Protein AF-A0A958QXJ6-F1 (afdb_monomer_lite)

Sequence (72 aa):
GGEPRLFLKTGTADMNVLAAGWPSCPMVAYGPGDSALDHTPNEHLPVADYQRAQNILRSALEALLGKVDELR

Structure (mmCIF, N/CA/C/O backbone):
data_AF-A0A958QXJ6-F1
#
_entry.id   AF-A0A958QXJ6-F1
#
loop_
_atom_site.group_PDB
_atom_site.id
_atom_site.type_symbol
_atom_site.label_atom_id
_atom_site.label_alt_id
_atom_site.label_comp_id
_atom_site.label_asym_id
_atom_site.label_entity_id
_atom_site.label_seq_id
_atom_site.pdbx_PDB_ins_code
_atom_site.Cartn_x
_atom_site.Cartn_y
_atom_site.Cartn_z
_atom_site.occupancy
_atom_site.B_iso_or_equiv
_atom_site.auth_seq_id
_atom_site.auth_comp_id
_atom_site.auth_asym_id
_atom_site.auth_atom_id
_atom_site.pdbx_PDB_model_num
ATOM 1 N N . GLY A 1 1 ? -10.881 -11.655 -7.207 1.00 65.25 1 GLY A N 1
ATOM 2 C CA . GLY A 1 1 ? -9.760 -11.034 -6.472 1.00 65.25 1 GLY A CA 1
ATOM 3 C C . GLY A 1 1 ? -8.481 -11.797 -6.753 1.00 65.25 1 GLY A C 1
ATOM 4 O O . GLY A 1 1 ? -8.429 -12.478 -7.770 1.00 65.25 1 GLY A O 1
ATOM 5 N N . GLY A 1 2 ? -7.481 -11.665 -5.886 1.00 74.00 2 GLY A N 1
ATOM 6 C CA . GLY A 1 2 ? -6.338 -12.580 -5.772 1.00 74.00 2 GLY A CA 1
ATOM 7 C C . GLY A 1 2 ? -6.261 -13.124 -4.342 1.00 74.00 2 GLY A C 1
ATOM 8 O O . GLY A 1 2 ? -7.127 -12.791 -3.534 1.00 74.00 2 GLY A O 1
ATOM 9 N N . GLU A 1 3 ? -5.243 -13.925 -4.031 1.00 84.88 3 GLU A N 1
ATOM 10 C CA . GLU A 1 3 ? -4.979 -14.371 -2.656 1.00 84.88 3 GLU A CA 1
ATOM 11 C C . GLU A 1 3 ? -4.426 -13.203 -1.819 1.00 84.88 3 GLU A C 1
ATOM 13 O O . GLU A 1 3 ? -3.356 -12.674 -2.149 1.00 84.88 3 GLU A O 1
ATOM 18 N N . PRO A 1 4 ? -5.137 -12.749 -0.770 1.00 85.12 4 PRO A N 1
ATOM 19 C CA . PRO A 1 4 ? -4.662 -11.664 0.070 1.00 85.12 4 PRO A CA 1
ATOM 20 C C . PRO A 1 4 ? -3.444 -12.119 0.874 1.00 85.12 4 PRO A C 1
ATOM 22 O O . PRO A 1 4 ? -3.425 -13.197 1.466 1.00 85.12 4 PRO A O 1
ATOM 25 N N . ARG A 1 5 ? -2.426 -11.261 0.943 1.00 88.12 5 ARG A N 1
ATOM 26 C CA . ARG A 1 5 ? -1.264 -11.472 1.808 1.00 88.12 5 ARG A CA 1
ATOM 27 C C . ARG A 1 5 ? -1.134 -10.306 2.766 1.00 88.12 5 ARG A C 1
ATOM 29 O O . ARG A 1 5 ? -1.094 -9.157 2.337 1.00 88.12 5 ARG A O 1
ATOM 36 N N . LEU A 1 6 ? -1.052 -10.617 4.057 1.00 87.69 6 LEU A N 1
ATOM 37 C CA . LEU A 1 6 ? -0.654 -9.634 5.053 1.00 87.69 6 LEU A CA 1
ATOM 38 C C . LEU A 1 6 ? 0.848 -9.417 4.930 1.00 87.69 6 LEU A C 1
ATOM 40 O O . LEU A 1 6 ? 1.628 -10.369 4.926 1.00 87.69 6 LEU A O 1
ATOM 44 N N . PHE A 1 7 ? 1.236 -8.157 4.811 1.00 84.88 7 PHE A N 1
ATOM 45 C CA . PHE A 1 7 ? 2.624 -7.757 4.691 1.00 84.88 7 PHE A CA 1
ATOM 46 C C . PHE A 1 7 ? 2.887 -6.583 5.627 1.00 84.88 7 PHE A C 1
ATOM 48 O O . PHE A 1 7 ? 2.083 -5.655 5.705 1.00 84.88 7 PHE A O 1
ATOM 55 N N . LEU A 1 8 ? 4.011 -6.626 6.341 1.00 87.31 8 LEU A N 1
ATOM 56 C CA . LEU A 1 8 ? 4.456 -5.518 7.176 1.00 87.31 8 LEU A CA 1
ATOM 57 C C . LEU A 1 8 ? 5.358 -4.606 6.344 1.00 87.31 8 LEU A C 1
ATOM 59 O O . LEU A 1 8 ? 6.444 -5.016 5.935 1.00 87.31 8 LEU A O 1
ATOM 63 N N . LYS A 1 9 ? 4.929 -3.361 6.110 1.00 83.75 9 LYS A N 1
ATOM 64 C CA . LYS A 1 9 ? 5.789 -2.348 5.483 1.00 83.75 9 LYS A CA 1
ATOM 65 C C . LYS A 1 9 ? 6.969 -2.068 6.417 1.00 83.75 9 LYS A C 1
ATOM 67 O O . LYS A 1 9 ? 6.775 -1.721 7.577 1.00 83.75 9 LYS A O 1
ATOM 72 N N . THR A 1 10 ? 8.1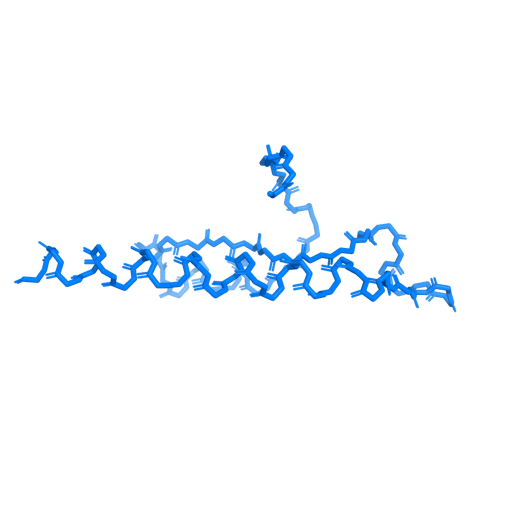83 -2.234 5.905 1.00 82.81 10 THR A N 1
ATOM 73 C CA . THR A 1 10 ? 9.427 -2.041 6.670 1.00 82.81 10 THR A CA 1
ATOM 74 C C . THR A 1 10 ? 9.984 -0.622 6.564 1.00 82.81 10 THR A C 1
ATOM 76 O O . THR A 1 10 ? 10.706 -0.183 7.453 1.00 82.81 10 THR A O 1
ATOM 79 N N . GLY A 1 11 ? 9.657 0.098 5.487 1.00 79.12 11 GLY A N 1
ATOM 80 C CA . GLY A 1 11 ? 9.991 1.514 5.323 1.00 79.12 11 GLY A CA 1
ATOM 81 C C . GLY A 1 11 ? 9.060 2.432 6.118 1.00 79.12 11 GLY A C 1
ATOM 82 O O . GLY A 1 11 ? 7.972 2.019 6.523 1.00 79.12 11 GLY A O 1
ATOM 83 N N . THR A 1 12 ? 9.479 3.684 6.308 1.00 88.62 12 THR A N 1
ATOM 84 C CA . THR A 1 12 ? 8.628 4.709 6.922 1.00 88.62 12 THR A CA 1
ATOM 85 C C . THR A 1 12 ? 7.458 5.070 6.002 1.00 88.62 12 THR A C 1
ATOM 87 O O . THR A 1 12 ? 7.556 4.997 4.777 1.00 88.62 12 THR A O 1
ATOM 90 N N . ALA A 1 13 ? 6.335 5.444 6.602 1.00 88.94 13 ALA A N 1
ATOM 91 C CA . ALA A 1 13 ? 5.113 5.871 5.938 1.00 88.94 13 ALA A CA 1
ATOM 92 C C . ALA A 1 13 ? 4.319 6.806 6.862 1.00 88.94 13 ALA A C 1
ATOM 94 O O . ALA A 1 13 ? 4.605 6.908 8.058 1.00 88.94 13 ALA A O 1
ATOM 95 N N . ASP A 1 14 ? 3.261 7.420 6.335 1.00 93.62 14 ASP A N 1
ATOM 96 C CA . ASP A 1 14 ? 2.375 8.295 7.115 1.00 93.62 14 ASP A CA 1
ATOM 97 C C . ASP A 1 14 ? 1.833 7.602 8.369 1.00 93.62 14 ASP A C 1
ATOM 99 O O . ASP A 1 14 ? 1.717 8.218 9.425 1.00 93.62 14 ASP A O 1
ATOM 103 N N . MET A 1 15 ? 1.585 6.289 8.298 1.00 92.62 15 MET A N 1
ATOM 104 C CA . MET A 1 15 ? 1.092 5.495 9.428 1.00 92.62 15 MET A CA 1
ATOM 105 C C . MET A 1 15 ? 2.008 5.538 10.650 1.00 92.62 15 MET A C 1
ATOM 107 O O . MET A 1 15 ? 1.506 5.444 11.767 1.00 92.62 15 MET A O 1
ATOM 111 N N . ASN A 1 16 ? 3.320 5.733 10.478 1.00 91.06 16 ASN A N 1
ATOM 112 C CA . ASN A 1 16 ? 4.221 5.911 11.616 1.00 91.06 16 ASN A CA 1
ATOM 113 C C . ASN A 1 16 ? 3.901 7.196 12.398 1.00 91.06 16 ASN A C 1
ATOM 115 O O . ASN A 1 16 ? 4.006 7.205 13.620 1.00 91.06 16 ASN A O 1
ATOM 119 N N . VAL A 1 17 ? 3.488 8.263 11.706 1.00 92.44 17 VAL A N 1
ATOM 120 C CA . VAL A 1 17 ? 3.110 9.551 12.308 1.00 92.44 17 VAL A CA 1
ATOM 121 C C . VAL A 1 1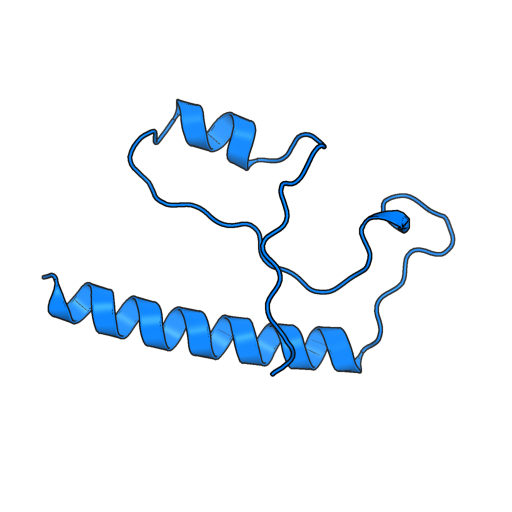7 ? 1.667 9.508 12.810 1.00 92.44 17 VAL A C 1
ATOM 123 O O . VAL A 1 17 ? 1.391 9.888 13.948 1.00 92.44 17 VAL A O 1
ATOM 126 N N . LEU A 1 18 ? 0.743 9.000 11.988 1.00 93.94 18 LEU A N 1
ATOM 127 C CA . LEU A 1 18 ? -0.684 8.931 12.314 1.00 93.94 18 LEU A CA 1
ATOM 128 C C . LEU A 1 18 ? -0.953 8.058 13.545 1.00 93.94 18 LEU A C 1
ATOM 130 O O . LEU A 1 18 ? -1.810 8.408 14.351 1.00 93.94 18 LEU A O 1
ATOM 134 N N . ALA A 1 19 ? -0.197 6.971 13.737 1.00 91.44 19 ALA A N 1
ATOM 135 C CA . ALA A 1 19 ? -0.343 6.106 14.907 1.00 91.44 19 ALA A CA 1
ATOM 136 C C . ALA A 1 19 ? -0.081 6.837 16.233 1.00 91.44 19 ALA A C 1
ATOM 138 O O . ALA A 1 19 ? -0.707 6.511 17.239 1.00 91.44 19 ALA A O 1
ATOM 139 N N . ALA A 1 20 ? 0.796 7.846 16.241 1.00 91.25 20 ALA A N 1
ATOM 140 C CA . ALA A 1 20 ? 1.026 8.670 17.425 1.00 91.25 20 ALA A CA 1
ATOM 141 C C . ALA A 1 20 ? -0.131 9.653 17.681 1.00 91.25 20 ALA A C 1
ATOM 143 O O . ALA A 1 20 ? -0.488 9.892 18.833 1.00 91.25 20 ALA A O 1
ATOM 144 N N . GLY A 1 21 ? -0.727 10.210 16.620 1.00 95.25 21 GLY A N 1
ATOM 145 C CA . GLY A 1 21 ? -1.851 11.151 16.719 1.00 95.25 21 GLY A CA 1
ATOM 146 C C . GLY A 1 21 ? -3.204 10.491 17.014 1.00 95.25 21 GLY A C 1
ATOM 147 O O . GLY A 1 21 ? -4.042 11.085 17.688 1.00 95.25 21 GLY A O 1
ATOM 148 N N . TRP A 1 22 ? -3.412 9.256 16.545 1.00 95.69 22 TRP A N 1
ATOM 149 C CA . TRP A 1 22 ? -4.667 8.508 16.671 1.00 95.69 22 TRP A CA 1
ATOM 150 C C . TRP A 1 22 ? -4.422 7.040 17.061 1.00 95.69 22 TRP A C 1
ATOM 152 O O . TRP A 1 22 ? -4.640 6.135 16.251 1.00 95.69 22 TRP A O 1
ATOM 162 N N . PRO A 1 23 ? -4.021 6.767 18.315 1.00 90.69 23 PRO A N 1
ATOM 163 C CA . PRO A 1 23 ? -3.580 5.435 18.746 1.00 90.69 23 PRO A CA 1
ATOM 164 C C . PRO A 1 23 ? -4.676 4.360 18.707 1.00 90.69 23 PRO A C 1
ATOM 166 O O . PRO A 1 23 ? -4.373 3.171 18.700 1.00 90.69 23 PRO A O 1
ATOM 169 N N . SER A 1 24 ? -5.951 4.757 18.689 1.00 93.56 24 SER A N 1
ATOM 170 C CA . SER A 1 24 ? -7.095 3.834 18.656 1.00 93.56 24 SER A CA 1
ATOM 171 C C . SER A 1 24 ? -7.741 3.708 17.275 1.00 93.56 24 SER A C 1
ATOM 173 O O . SER A 1 24 ? -8.743 3.012 17.149 1.00 93.56 24 SER A O 1
ATOM 175 N N . CYS A 1 25 ? -7.209 4.378 16.247 1.00 92.44 25 CYS A N 1
ATOM 176 C CA . CYS A 1 25 ? -7.741 4.300 14.889 1.00 92.44 25 CYS A CA 1
ATOM 177 C C . CYS A 1 25 ? -7.152 3.079 14.160 1.00 92.44 25 CYS A C 1
ATOM 179 O O . CYS A 1 25 ? -5.937 3.039 13.946 1.00 92.44 25 CYS A O 1
ATOM 181 N N . PRO A 1 26 ? -7.964 2.080 13.759 1.00 91.44 26 PRO A N 1
ATOM 182 C CA . PRO A 1 26 ? -7.480 0.978 12.935 1.00 91.44 26 PRO A CA 1
ATOM 183 C C . PRO A 1 26 ? -7.047 1.499 11.562 1.00 91.44 26 PRO A C 1
ATOM 185 O O . PRO A 1 26 ? -7.796 2.213 10.898 1.00 91.44 26 PRO A O 1
ATOM 188 N N . MET A 1 27 ? -5.848 1.125 11.118 1.00 91.81 27 MET A N 1
ATOM 189 C CA . MET A 1 27 ? -5.270 1.593 9.857 1.00 91.81 27 MET A CA 1
ATOM 190 C C . MET A 1 27 ? -4.663 0.432 9.071 1.00 91.81 27 MET A C 1
ATOM 192 O O . MET A 1 27 ? -4.132 -0.516 9.648 1.00 91.81 27 MET A O 1
ATOM 196 N N . VAL A 1 28 ? -4.722 0.523 7.743 1.00 93.06 28 VAL A N 1
ATOM 197 C CA . VAL A 1 28 ? -4.101 -0.434 6.820 1.00 93.06 28 VAL A CA 1
ATOM 198 C C . VAL A 1 28 ? -3.590 0.293 5.582 1.00 93.06 28 VAL A C 1
ATOM 200 O O . VAL A 1 28 ? -4.241 1.212 5.087 1.00 93.06 28 VAL A O 1
ATOM 203 N N . ALA A 1 29 ? -2.427 -0.120 5.078 1.00 92.25 29 ALA A N 1
ATOM 204 C CA . ALA A 1 29 ? -1.926 0.305 3.775 1.00 92.25 29 ALA A CA 1
ATOM 205 C C . ALA A 1 29 ? -2.370 -0.701 2.714 1.00 92.25 29 ALA A C 1
ATOM 207 O O . ALA A 1 29 ? -2.158 -1.904 2.868 1.00 92.25 29 ALA A O 1
ATOM 208 N N . TYR A 1 30 ? -2.978 -0.211 1.637 1.00 93.62 30 TYR A N 1
ATOM 209 C CA . TYR A 1 30 ? -3.428 -1.040 0.528 1.00 93.62 30 TYR A CA 1
ATOM 210 C C . TYR A 1 30 ? -3.187 -0.323 -0.798 1.00 93.62 30 TYR A C 1
ATOM 212 O O . TYR A 1 30 ? -3.558 0.838 -0.960 1.00 93.62 30 TYR A O 1
ATOM 220 N N . GLY A 1 31 ? -2.601 -1.034 -1.756 1.00 93.19 31 GLY A N 1
ATOM 221 C CA . GLY A 1 31 ? -2.379 -0.546 -3.108 1.00 93.19 31 GLY A CA 1
ATOM 222 C C . GLY A 1 31 ? -1.805 -1.646 -4.002 1.00 93.19 31 GLY A C 1
ATOM 223 O O . GLY A 1 31 ? -1.264 -2.628 -3.486 1.00 93.19 31 GLY A O 1
ATOM 224 N N . PRO A 1 32 ? -1.956 -1.526 -5.330 1.00 94.38 32 PRO A N 1
ATOM 225 C CA . PRO A 1 32 ? -1.251 -2.380 -6.272 1.00 94.38 32 PRO A CA 1
ATOM 226 C C . PRO A 1 32 ? 0.206 -1.922 -6.421 1.00 94.38 32 PRO A C 1
ATOM 228 O O . PRO A 1 32 ? 0.552 -0.801 -6.053 1.00 94.38 32 PRO A O 1
ATOM 231 N N . GLY A 1 33 ? 1.024 -2.760 -7.049 1.00 92.56 33 GLY A N 1
ATOM 232 C CA . GLY A 1 33 ? 2.409 -2.435 -7.381 1.00 92.56 33 GLY A CA 1
ATOM 233 C C . GLY A 1 33 ? 3.417 -3.265 -6.600 1.00 92.56 33 GLY A C 1
ATOM 234 O O . GLY A 1 33 ? 3.095 -3.909 -5.601 1.00 92.56 33 GLY A O 1
ATOM 235 N N . ASP A 1 34 ? 4.642 -3.265 -7.110 1.00 92.25 34 ASP A N 1
ATOM 236 C CA . ASP A 1 34 ? 5.788 -3.890 -6.469 1.00 92.25 34 ASP A CA 1
ATOM 237 C C . ASP A 1 34 ? 6.645 -2.800 -5.828 1.00 92.25 34 ASP A C 1
ATOM 239 O O . ASP A 1 34 ? 7.251 -1.994 -6.530 1.00 92.25 34 ASP A O 1
ATOM 243 N N . SER A 1 35 ? 6.722 -2.790 -4.495 1.00 90.44 35 SER A N 1
ATOM 244 C CA . SER A 1 35 ? 7.515 -1.793 -3.770 1.00 90.44 35 SER A CA 1
ATOM 245 C C . SER A 1 35 ? 9.021 -1.896 -4.028 1.00 90.44 35 SER A C 1
ATOM 247 O O . SER 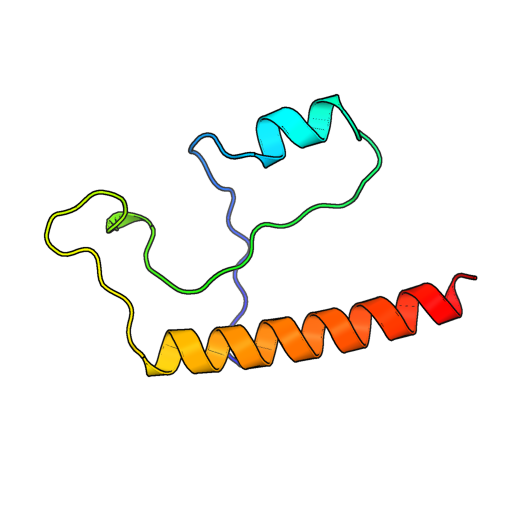A 1 35 ? 9.769 -0.999 -3.656 1.00 90.44 35 SER A O 1
ATOM 249 N N . ALA A 1 36 ? 9.505 -2.983 -4.640 1.00 91.75 36 ALA A N 1
ATOM 250 C CA . ALA A 1 36 ? 10.892 -3.060 -5.094 1.00 91.75 36 ALA A CA 1
ATOM 251 C C . ALA A 1 36 ? 11.190 -2.093 -6.256 1.00 91.75 36 ALA A C 1
ATOM 253 O O . ALA A 1 36 ? 12.356 -1.817 -6.534 1.00 91.75 36 ALA A O 1
ATOM 254 N N . LEU A 1 37 ? 10.150 -1.588 -6.929 1.00 95.38 37 LEU A N 1
ATOM 255 C CA . LEU A 1 37 ? 10.260 -0.609 -8.008 1.00 95.38 37 LEU A CA 1
ATOM 256 C C . LEU A 1 37 ? 10.214 0.843 -7.515 1.00 95.38 37 LEU A C 1
ATOM 258 O O . LEU A 1 37 ? 10.500 1.736 -8.318 1.00 95.38 37 LEU A O 1
ATOM 262 N N . ASP A 1 38 ? 9.895 1.072 -6.236 1.00 92.88 38 ASP A N 1
ATOM 263 C CA . ASP A 1 38 ? 9.815 2.404 -5.632 1.00 92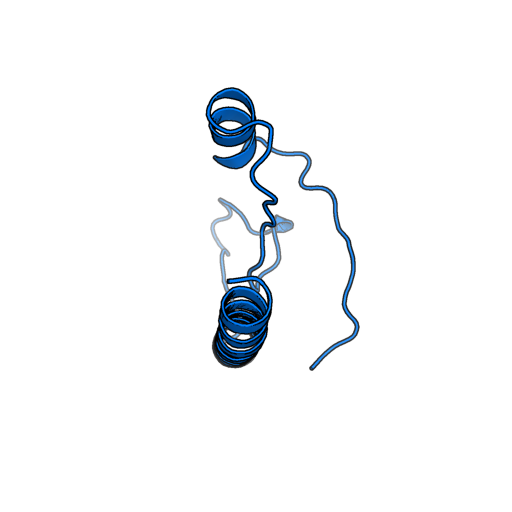.88 38 ASP A CA 1
ATOM 264 C C . ASP A 1 38 ? 11.124 3.177 -5.894 1.00 92.88 38 ASP A C 1
ATOM 266 O O . ASP A 1 38 ? 12.215 2.704 -5.563 1.00 92.88 38 ASP A O 1
ATOM 270 N N . HIS A 1 39 ? 11.024 4.376 -6.482 1.00 94.88 39 HIS A N 1
ATOM 271 C CA . HIS A 1 39 ? 12.165 5.256 -6.782 1.00 94.88 39 HIS A CA 1
ATOM 272 C C . HIS A 1 39 ? 13.186 4.694 -7.784 1.00 94.88 39 HIS A C 1
ATOM 274 O O . HIS A 1 39 ? 14.336 5.143 -7.831 1.00 94.88 39 HIS A O 1
ATOM 280 N N . THR A 1 40 ? 12.784 3.735 -8.616 1.00 97.25 40 THR A N 1
ATOM 281 C CA . THR A 1 40 ? 13.628 3.233 -9.704 1.00 97.25 40 THR A CA 1
ATOM 282 C C . THR A 1 40 ? 13.306 3.942 -11.029 1.00 97.25 40 THR A C 1
ATOM 284 O O . THR A 1 40 ? 12.171 4.354 -11.254 1.00 97.25 40 THR A O 1
ATOM 287 N N . PRO A 1 41 ? 14.254 4.044 -11.982 1.00 98.19 41 PRO A N 1
ATOM 288 C CA . PRO A 1 41 ? 13.961 4.578 -13.319 1.00 98.19 41 PRO A CA 1
ATOM 289 C C . PRO A 1 41 ? 12.942 3.758 -14.123 1.00 98.19 41 PRO A C 1
ATOM 291 O O . PRO A 1 41 ? 12.444 4.231 -15.140 1.00 98.19 41 PRO A O 1
ATOM 294 N N . ASN A 1 42 ? 12.671 2.521 -13.696 1.00 97.56 42 ASN A N 1
ATOM 295 C CA . ASN A 1 42 ? 11.704 1.618 -14.310 1.00 97.56 42 ASN A CA 1
ATOM 296 C C . ASN A 1 42 ? 10.480 1.420 -13.404 1.00 97.56 42 ASN A C 1
ATOM 298 O O . ASN A 1 42 ? 9.880 0.346 -13.402 1.00 97.56 42 ASN A O 1
ATOM 302 N N . GLU A 1 43 ? 10.127 2.422 -12.602 1.00 98.12 43 GLU A N 1
ATOM 303 C CA . GLU A 1 43 ? 8.891 2.416 -11.830 1.00 98.12 43 GLU A CA 1
ATOM 304 C C . GLU A 1 43 ? 7.695 2.331 -12.788 1.00 98.12 43 GLU A C 1
ATOM 306 O O . GLU A 1 43 ? 7.489 3.188 -13.649 1.00 98.12 43 GLU A O 1
ATOM 311 N N . HIS A 1 44 ? 6.931 1.247 -12.684 1.00 97.75 44 HIS A N 1
ATOM 312 C CA . HIS A 1 44 ? 5.759 1.012 -13.515 1.00 97.75 44 HIS A CA 1
ATOM 313 C C . HIS A 1 44 ? 4.735 0.164 -12.768 1.00 97.75 44 HIS A C 1
ATOM 315 O O . HIS A 1 44 ? 5.047 -0.554 -11.819 1.00 97.75 44 HIS A O 1
ATOM 321 N N . LEU A 1 45 ? 3.497 0.223 -13.245 1.00 97.12 45 LEU A N 1
ATOM 322 C CA . LEU A 1 45 ? 2.386 -0.551 -12.719 1.00 97.12 45 LEU A CA 1
ATOM 323 C C . LEU A 1 45 ? 1.563 -1.103 -13.889 1.00 97.12 45 LEU A C 1
ATOM 325 O O . LEU A 1 45 ? 1.154 -0.324 -14.756 1.00 97.12 45 LEU A O 1
ATOM 329 N N . PRO A 1 46 ? 1.263 -2.414 -13.933 1.00 96.75 46 PRO A N 1
ATOM 330 C CA . PRO A 1 46 ? 0.343 -2.950 -14.925 1.00 96.75 46 PRO A CA 1
ATOM 331 C C . PRO A 1 46 ? -1.038 -2.291 -14.821 1.00 96.75 46 PRO A C 1
ATOM 333 O O . PRO A 1 46 ? -1.653 -2.254 -13.755 1.00 96.75 46 PRO A O 1
ATOM 336 N N . VAL A 1 47 ? -1.579 -1.824 -15.950 1.00 97.62 47 VAL A N 1
ATOM 337 C CA . VAL A 1 47 ? -2.902 -1.164 -15.993 1.00 97.62 47 VAL A CA 1
ATOM 338 C C . VAL A 1 47 ? -4.010 -2.069 -15.441 1.00 97.62 47 VAL A C 1
ATOM 340 O O . VAL A 1 47 ? -4.922 -1.600 -14.761 1.00 97.62 47 VAL A O 1
ATOM 343 N N . ALA A 1 48 ? -3.911 -3.378 -15.679 1.00 96.44 48 ALA A N 1
ATOM 344 C CA . ALA A 1 48 ? -4.860 -4.350 -15.147 1.00 96.44 48 ALA A CA 1
ATOM 345 C C . ALA A 1 48 ? -4.835 -4.419 -13.608 1.00 96.44 48 ALA A C 1
ATOM 347 O O . ALA A 1 48 ? -5.885 -4.599 -12.989 1.00 96.44 48 ALA A O 1
ATOM 348 N N . ASP A 1 49 ? -3.668 -4.241 -12.983 1.00 96.00 49 ASP A N 1
ATOM 349 C CA . ASP A 1 49 ? -3.527 -4.248 -11.524 1.00 96.00 49 ASP A CA 1
ATOM 350 C C . ASP A 1 49 ? -4.060 -2.956 -10.913 1.00 96.00 49 ASP A C 1
ATOM 352 O O . ASP A 1 49 ? -4.752 -3.002 -9.895 1.00 96.00 49 ASP A O 1
ATOM 356 N N . TYR A 1 50 ? -3.845 -1.822 -11.585 1.00 96.31 50 TYR A N 1
ATOM 357 C CA . TYR A 1 50 ? -4.479 -0.556 -11.222 1.00 96.31 50 TYR A CA 1
ATOM 358 C C . TYR A 1 50 ? -6.014 -0.670 -11.204 1.00 96.31 50 TYR A C 1
ATOM 360 O O . TYR A 1 50 ? -6.655 -0.388 -10.189 1.00 96.31 50 TYR A O 1
ATOM 368 N N . GLN A 1 51 ? -6.611 -1.151 -12.301 1.00 97.50 51 GLN A N 1
ATOM 369 C CA . GLN A 1 51 ? -8.065 -1.321 -12.417 1.00 97.50 51 GLN A CA 1
ATOM 370 C C . GLN A 1 51 ? -8.608 -2.306 -11.376 1.00 97.50 51 GLN A C 1
ATOM 372 O O . GLN A 1 51 ? -9.639 -2.066 -10.742 1.00 97.50 51 GLN A O 1
ATOM 377 N N . ARG A 1 52 ? -7.898 -3.417 -11.155 1.00 95.62 52 ARG A N 1
ATOM 378 C CA . ARG A 1 52 ? -8.271 -4.415 -10.149 1.00 95.62 52 ARG A CA 1
ATOM 379 C C . ARG A 1 52 ? -8.236 -3.831 -8.740 1.00 95.62 52 ARG A C 1
ATOM 381 O O . ARG A 1 52 ? -9.174 -4.056 -7.977 1.00 95.62 52 ARG A O 1
ATOM 388 N N . ALA A 1 53 ? -7.192 -3.082 -8.395 1.00 96.19 53 ALA A N 1
ATOM 389 C CA . ALA A 1 53 ? -7.064 -2.494 -7.071 1.00 96.19 53 ALA A CA 1
ATOM 390 C C . ALA A 1 53 ? -8.124 -1.428 -6.798 1.00 96.19 53 ALA A C 1
ATOM 392 O O . ALA A 1 53 ? -8.658 -1.402 -5.692 1.00 96.19 53 ALA A O 1
ATOM 393 N N . GLN A 1 54 ? -8.483 -0.623 -7.803 1.00 96.69 54 GLN A N 1
ATOM 394 C CA . GLN A 1 54 ? -9.597 0.320 -7.704 1.00 96.69 54 GLN A CA 1
ATOM 395 C C . GLN A 1 54 ? -10.908 -0.398 -7.350 1.00 96.69 54 GLN A C 1
ATOM 397 O O . GLN A 1 54 ? -11.610 0.024 -6.431 1.00 96.69 54 GLN A O 1
ATOM 402 N N . ASN A 1 55 ? -11.225 -1.497 -8.041 1.00 96.75 55 ASN A N 1
ATOM 403 C CA . ASN A 1 55 ? -12.443 -2.269 -7.779 1.00 96.75 55 ASN A CA 1
ATOM 404 C C . ASN A 1 55 ? -12.445 -2.885 -6.374 1.00 96.75 55 ASN A C 1
ATOM 406 O O . ASN A 1 55 ? -13.455 -2.822 -5.680 1.00 96.75 55 ASN A O 1
ATOM 410 N N . ILE A 1 56 ? -11.310 -3.432 -5.929 1.00 95.94 56 ILE A N 1
ATOM 411 C CA . ILE A 1 56 ? -11.179 -3.980 -4.571 1.00 95.94 56 ILE A CA 1
ATOM 412 C C . ILE A 1 56 ? -11.353 -2.879 -3.520 1.00 95.94 56 ILE A C 1
ATOM 414 O O . ILE A 1 56 ? -12.099 -3.077 -2.565 1.00 95.94 56 ILE A O 1
ATOM 418 N N . LEU A 1 57 ? -10.703 -1.723 -3.696 1.00 95.75 57 LEU A N 1
ATOM 419 C CA . LEU A 1 57 ? -10.805 -0.610 -2.752 1.00 95.75 57 LEU A CA 1
ATOM 420 C C . LEU A 1 57 ? -12.247 -0.103 -2.652 1.00 95.75 57 LEU A C 1
ATOM 422 O O . LEU A 1 57 ? -12.738 0.115 -1.548 1.00 95.75 57 LEU A O 1
ATOM 426 N N . ARG A 1 58 ? -12.946 0.018 -3.787 1.00 96.19 58 ARG A N 1
ATOM 427 C CA . ARG A 1 58 ? -14.372 0.363 -3.822 1.00 96.19 58 ARG A CA 1
ATOM 428 C C . ARG A 1 58 ? -15.201 -0.611 -2.985 1.00 96.19 58 ARG A C 1
ATOM 430 O O . ARG A 1 58 ? -15.869 -0.178 -2.053 1.00 96.19 58 ARG A O 1
ATOM 437 N N . SER A 1 59 ? -15.117 -1.910 -3.274 1.00 95.12 59 SER A N 1
ATOM 438 C CA . SER A 1 59 ? -15.906 -2.918 -2.557 1.00 95.12 59 SER A CA 1
ATOM 439 C C . SER A 1 59 ? -15.552 -2.996 -1.069 1.00 95.12 59 SER A C 1
ATOM 441 O O . SER A 1 59 ? -16.429 -3.219 -0.239 1.00 95.12 59 SER A O 1
ATOM 443 N N . ALA A 1 60 ? -14.281 -2.790 -0.710 1.00 94.06 60 ALA A N 1
ATOM 444 C CA . ALA A 1 60 ? -13.851 -2.750 0.685 1.00 94.06 60 ALA A CA 1
ATOM 445 C C . ALA A 1 60 ? -14.459 -1.556 1.435 1.00 94.06 60 ALA A C 1
ATOM 447 O O . ALA A 1 60 ? -14.931 -1.724 2.557 1.00 94.06 60 ALA A O 1
ATOM 448 N N . LEU A 1 61 ? -14.485 -0.372 0.817 1.00 94.75 61 LEU A N 1
ATOM 449 C CA . LEU A 1 61 ? -15.098 0.821 1.402 1.00 94.75 61 LEU A CA 1
ATOM 450 C C . LEU A 1 61 ? -16.614 0.672 1.541 1.00 94.75 61 LEU A C 1
ATOM 452 O O . LEU A 1 61 ? -17.148 0.996 2.595 1.00 94.75 61 LEU A O 1
ATOM 456 N N . GLU A 1 62 ? -17.298 0.138 0.528 1.00 95.06 62 GLU A N 1
ATOM 457 C CA . GLU A 1 62 ? -18.739 -0.151 0.592 1.00 95.06 62 GLU A CA 1
ATOM 458 C C . GLU A 1 62 ? -19.062 -1.113 1.748 1.00 95.06 62 GLU A C 1
ATOM 460 O O . GLU A 1 62 ? -19.954 -0.845 2.552 1.00 95.06 62 GLU A O 1
ATOM 465 N N . ALA A 1 63 ? -18.283 -2.190 1.895 1.00 93.31 63 ALA A N 1
ATOM 466 C CA . ALA A 1 63 ? -18.446 -3.140 2.992 1.00 93.31 63 ALA A CA 1
ATOM 467 C C . ALA A 1 63 ? -18.120 -2.533 4.369 1.00 93.31 63 ALA A C 1
ATOM 469 O O . ALA A 1 63 ? -18.765 -2.873 5.359 1.00 93.31 63 ALA A O 1
ATOM 470 N N . LEU A 1 64 ? -17.116 -1.656 4.458 1.00 91.44 64 LEU A N 1
ATOM 471 C CA . LEU A 1 64 ? -16.762 -0.967 5.701 1.00 91.44 64 LEU A CA 1
ATOM 472 C C . LEU A 1 64 ? -17.836 0.037 6.115 1.00 91.44 64 LEU A C 1
ATOM 474 O O . LEU A 1 64 ? -18.206 0.062 7.282 1.00 91.44 64 LEU A O 1
ATOM 478 N N . LEU A 1 65 ? -18.351 0.832 5.178 1.00 90.75 65 LEU A N 1
ATOM 479 C CA . LEU A 1 65 ? -19.399 1.813 5.455 1.00 90.75 65 LEU A CA 1
ATOM 480 C C . LEU A 1 65 ? -20.697 1.133 5.897 1.00 90.75 65 LEU A C 1
ATOM 482 O O . LEU A 1 65 ? -21.264 1.546 6.902 1.00 90.75 65 LEU A O 1
ATOM 486 N N . GLY A 1 66 ? -21.089 0.031 5.244 1.00 86.00 66 GLY A N 1
ATOM 487 C CA . GLY A 1 66 ? -22.233 -0.769 5.693 1.00 86.00 66 GLY A CA 1
ATOM 488 C C . GLY A 1 66 ? -22.078 -1.272 7.134 1.00 86.00 66 GLY A C 1
ATOM 489 O O . GLY A 1 66 ? -23.015 -1.200 7.919 1.00 86.00 66 GLY A O 1
ATOM 490 N N . LYS A 1 67 ? -20.868 -1.691 7.528 1.00 74.94 67 LYS A N 1
ATOM 491 C CA . LYS A 1 67 ? -20.574 -2.095 8.916 1.00 74.94 67 LYS A CA 1
ATOM 492 C C . LYS A 1 67 ? -20.544 -0.929 9.902 1.00 74.94 67 LYS A C 1
ATOM 494 O O . LYS A 1 67 ? -20.889 -1.110 11.063 1.00 74.94 67 LYS A O 1
ATOM 499 N N . VAL A 1 68 ? -20.084 0.248 9.479 1.00 69.94 68 VAL A N 1
ATOM 500 C CA . VAL A 1 68 ? -20.093 1.450 10.328 1.00 69.94 68 VAL A CA 1
ATOM 501 C C . VAL A 1 68 ? -21.528 1.866 10.642 1.00 69.94 68 VAL A C 1
ATOM 503 O O . VAL A 1 68 ? -21.789 2.287 11.765 1.00 69.94 68 VAL A O 1
ATOM 506 N N . ASP A 1 69 ? -22.450 1.707 9.694 1.00 67.88 69 ASP A N 1
ATOM 507 C CA . ASP A 1 69 ? -23.868 1.988 9.917 1.00 67.88 69 ASP A CA 1
ATOM 508 C C . ASP A 1 69 ? -24.531 0.962 10.855 1.00 67.88 69 ASP A C 1
ATOM 510 O O . ASP A 1 69 ? -25.384 1.345 11.645 1.00 67.88 69 ASP A O 1
ATOM 514 N N . GLU A 1 70 ? -24.104 -0.307 10.853 1.00 65.50 70 GLU A N 1
ATOM 515 C CA . GLU A 1 70 ? -24.566 -1.332 11.814 1.00 65.50 70 GLU A CA 1
ATOM 516 C C . GLU A 1 70 ? -24.082 -1.098 13.261 1.00 65.50 70 GLU A C 1
ATOM 518 O O . GLU A 1 70 ? -24.670 -1.627 14.204 1.00 65.50 70 GLU A O 1
ATOM 523 N N . LEU A 1 71 ? -22.991 -0.346 13.444 1.00 58.62 71 LEU A N 1
ATOM 524 C CA . LEU A 1 71 ? -22.380 -0.053 14.749 1.00 58.62 71 LEU A CA 1
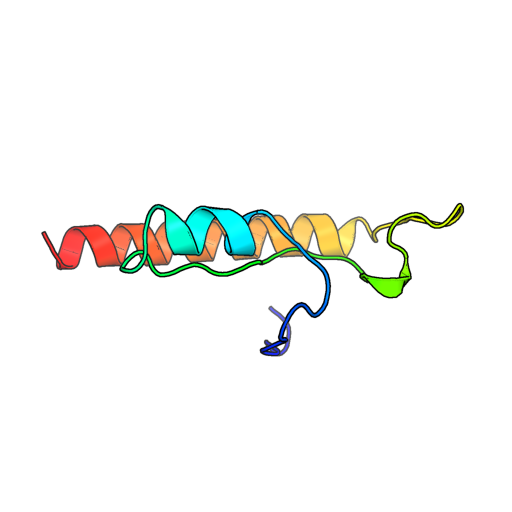ATOM 525 C C . LEU A 1 71 ? -22.842 1.283 15.360 1.00 58.62 71 LEU A C 1
ATOM 527 O O . LEU A 1 71 ? -22.429 1.606 16.478 1.00 58.62 71 LEU A O 1
ATOM 531 N N . ARG A 1 72 ? -23.641 2.065 14.627 1.00 52.06 72 ARG A N 1
ATOM 532 C CA . ARG A 1 72 ? -24.254 3.323 15.076 1.00 52.06 72 ARG A CA 1
ATOM 533 C C . ARG A 1 72 ? -25.653 3.089 15.629 1.00 52.06 72 ARG A C 1
ATOM 535 O O . ARG A 1 72 ? -25.978 3.781 16.618 1.00 52.06 72 ARG A O 1
#

Foldseek 3Di:
DDDDDDDDDPDDDVCVVVCVVCVPDDDDDDDDDDCVCPPPPPGDGPPVRRVVSVVVVVVVVVVVVVVVVVVD

pLDDT: mean 89.77, std 9.57, range [52.06, 98.19]

Radius of gyration: 15.07 Å; chains: 1; bounding box: 38×26×35 Å

Secondary structure (DSSP, 8-state):
----------S--HHHHHHHH-TTS-------S-GGGTTSTT----HHHHHHHHHHHHHHHHHHHHHHHHT-

=== Feature glossary ===
A reading guide for the features in this record.

Start from the sequence.

  · Sequence gives the chain of amino acids in standard one-letter code (A=alanine, C=cysteine, …, Y=tyrosine), read N→C. It is the only feature that is directly encoded by the gene; all structural features are derived from the folded form of this sequence.

Fold it, and you get atomic coordinates and the backbone conformation that goes with them.

  · The mmCIF table is the protein's shape written out atom by atom. For each backbone N, Cα, C, and carbonyl O, it records an (x, y, z) coordinate triple in Å plus the residue type, chain letter, and residue number.

  · Backbone dihedral angles. Every residue except chain termini has a φ (preceding-C → N → Cα → C) and a ψ (N → Cα → C → next-N). They are reported in degrees following the IUPAC sign convention. Secondary structure is essentially a statement about which (φ, ψ) basin each residue occupies.

  · DSSP 8-state secondary structure assigns each residue one of H (α-helix), G (3₁₀-helix), I (π-helix), E (extended β-strand), B (isolated β-bridge), T (hydrogen-bonded turn), S (bend), or '-' (coil). The assignment is computed from backbone hydrogen-bond geometry via the Kabsch–Sander algorithm.

  · P-SEA three-state annotation labels each residue as helix, strand, or coil based purely on the geometry of the Cα trace. It serves as a fallback when the full backbone (and thus DSSP) is unavailable.

Summarize the fold with a handful of shape descriptors and a per-residue structural alphabet.

  · Radius of gyration (Rg) is the root-mean-square distance of Cα atoms from their centroid — a single number for overall size and compactness. A globular domain of N residues has Rg ≈ 2.2·N^0.38 Å; an extended or disordered chain has a much larger Rg. The Cα contact count is the number of residue pairs whose Cα atoms are within 8 Å and are more than four positions apart in sequence — a standard proxy for tertiary packing density. The bounding box is the smallest axis-aligned box enclosing all Cα atoms.

  · Foldseek's 3Di representation compresses backbone geometry into a per-residue letter drawn from a learned twenty-state alphabet. It captures the tertiary interaction pattern around each residue — which residues a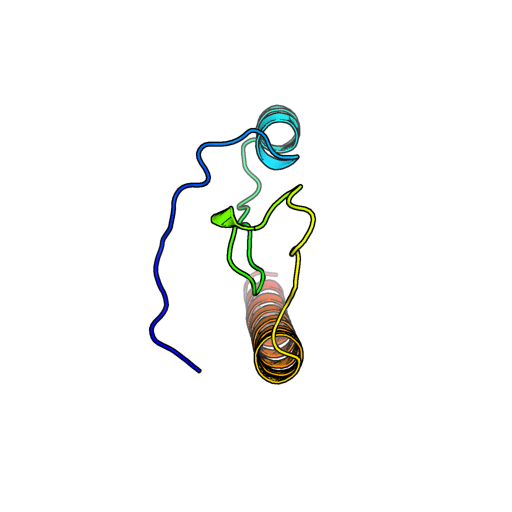re packed against it in space, regardless of where they are in sequence.

  · Accessible surface area quantifies burial. A residue with SASA near zero is packed into the hydrophobic core; one with SASA >100 Å² sits on the surface. Computed here via the Shrake–Rupley numerical algorithm with a 1.4 Å probe.

Ask how reliable the model is.

  · For AlphaFold models, the B-factor field carries pLDDT — the model's own estimate of local accuracy on a 0–100 scale. Regions with pLDDT<50 should be treated as essentially unmodeled; they often correspond to intrinsically disordered segments.

  · For experimental (PDB) structures, the B-factor (temperature factor) quantifies the positional spread of each atom in the crystal — a combination of thermal vibration and static disorder — in units of Å². High B-factors mark flexible loops or poorly resolved regions; low B-factors mark the rigid, well-ordered core.

  · PAE(i, j) answers: if I align the predicted and true structures on residue i, how far off (in Å) do I expect residue j to be? A block-diagonal PAE matrix with low values on the blocks and high values off-diagonal is the signature of a multi-domain protein with confidently predicted domains but uncertain inter-domain orientation.

Place it in context: what it resembles, what it is annotated as, and how it looks.

  · Structural nearest neighbors (via Foldseek easy-search vs the PDB). Reported per hit: target PDB id, E-value, and alignment TM-score. A TM-score above ~0.5 is the conventional threshold for 'same fold'.

  · Functional annotations link the protein to curated databases. InterPro entries identify conserved domains and families by matching the sequence against member-database signatures (Pfam, PROSITE, CDD, …). Gene Ontology (GO) terms describe molecular function, biological process, and cellular component in a controlled vocabulary. CATH places the structure in a hierarchical fold classification (Class/Architecture/Topology/Homologous-superfamily). The organism is the source species.

  · Plot images: a contact map (which residues are close in 3D, as an N×N binary image), a Ramachandran scatter (backbone torsion angles, revealing secondary-structure composition at a glance), and — for AlphaFold structures — a PAE heatmap (pairwise prediction confidence).

  · Structure images are PyMOL renders from six orthogonal camera directions. Cartoon representation draws helices as coils and strands as arrows; sticks shows the backbone as bonds; surface shows the solvent-excluded envelope. Rainbow coloring maps sequence position to hue (blue→red, N→C); chain coloring assigns a distinct color per polypeptide.